Protein AF-A0A2K5CQP4-F1 (afdb_monomer)

InterPro domains:
  IPR035076 Snake toxin/toxin-like [PF00087] (20-54)
  IPR045860 Snake toxin-like superfamily [G3DSA:2.10.60.10] (19-66)
  IPR045860 Snake toxin-like superfamily [SSF57302] (18-58)
  IPR051110 Ly-6/neurotoxin-like and GPI-anchored [PTHR16983] (1-57)

Sequence (67 aa):
MKTLLVLLAVLLGVERAGSLMCFTCLNQKSNLYCLKPTICSDQDNYCLTVTASAGIGGFAGGKESSP

Foldseek 3Di:
DVVVVVVVCVVVVPPPDAFDWDFDDPPDPDVVNSPDIDGDDSPDDDDDDFDFDDDDPDTRDGPPPDD

Radius of gyration: 20.27 Å; Cα contacts (8 Å, |Δi|>4): 53; chains: 1; bounding box: 38×24×60 Å

Secondary structure (DSSP, 8-state):
-HHHHHHHHHHH-----PPPEEE--SS-SSGGGGG-EEEPPTT--S---------TTS---------

Structure (mmCIF, N/CA/C/O backbone):
data_AF-A0A2K5CQP4-F1
#
_entry.id   AF-A0A2K5CQP4-F1
#
loop_
_atom_site.group_PDB
_atom_site.id
_atom_site.type_symbol
_atom_site.label_atom_id
_atom_site.label_alt_id
_atom_site.label_comp_id
_atom_site.label_asym_id
_atom_site.label_entity_id
_atom_site.label_seq_id
_atom_site.pdbx_PDB_ins_code
_atom_site.Cartn_x
_atom_site.Cartn_y
_atom_site.Cartn_z
_atom_site.occupancy
_atom_site.B_iso_or_equiv
_atom_site.auth_seq_id
_atom_site.auth_comp_id
_atom_site.auth_asym_id
_atom_site.auth_atom_id
_atom_site.pdbx_PDB_model_num
ATOM 1 N N . MET A 1 1 ? -26.518 -4.391 38.906 1.00 63.66 1 MET A N 1
ATOM 2 C CA . MET A 1 1 ? -25.096 -3.961 38.894 1.00 63.66 1 MET A CA 1
ATOM 3 C C . MET A 1 1 ? -24.251 -4.713 37.863 1.00 63.66 1 MET A C 1
ATOM 5 O O . MET A 1 1 ? -23.487 -4.069 37.162 1.00 63.66 1 MET A O 1
ATOM 9 N N . LYS A 1 2 ? -24.405 -6.040 37.713 1.00 71.12 2 LYS A N 1
ATOM 10 C CA . LYS A 1 2 ? -23.623 -6.865 36.766 1.00 71.12 2 LYS A CA 1
ATOM 11 C C . LYS A 1 2 ? -23.737 -6.413 35.296 1.00 71.12 2 LYS A C 1
ATOM 13 O O . LYS A 1 2 ? -22.733 -6.309 34.609 1.00 71.12 2 LYS A O 1
ATOM 18 N N . THR A 1 3 ? -24.948 -6.089 34.844 1.00 78.06 3 THR A N 1
ATOM 19 C CA . THR A 1 3 ? -25.234 -5.720 33.445 1.00 78.06 3 THR A CA 1
ATOM 20 C C . THR A 1 3 ? -24.612 -4.385 33.041 1.00 78.06 3 THR A C 1
ATOM 22 O O . THR A 1 3 ? -24.164 -4.229 31.913 1.00 78.06 3 THR A O 1
ATOM 25 N N . LEU A 1 4 ? -24.541 -3.440 33.983 1.00 80.38 4 LEU A N 1
ATOM 26 C CA . LEU A 1 4 ? -23.952 -2.122 33.752 1.00 80.38 4 LEU A CA 1
ATOM 27 C C . LEU A 1 4 ? -22.447 -2.239 33.480 1.00 80.38 4 LEU A C 1
ATOM 29 O O . LEU A 1 4 ? -21.945 -1.640 32.540 1.00 80.38 4 LEU A O 1
ATOM 33 N N . LEU A 1 5 ? -21.751 -3.066 34.267 1.00 78.31 5 LEU A N 1
ATOM 34 C CA . LEU A 1 5 ? -20.315 -3.314 34.118 1.00 78.31 5 LEU A CA 1
ATOM 35 C C . LEU A 1 5 ? -19.982 -4.006 32.792 1.00 78.31 5 LEU A C 1
ATOM 37 O O . LEU A 1 5 ? -18.988 -3.664 32.161 1.00 78.31 5 LEU A O 1
ATOM 41 N N . VAL A 1 6 ? -20.832 -4.934 32.346 1.00 78.12 6 VAL A N 1
ATOM 42 C CA . VAL A 1 6 ? -20.686 -5.590 31.037 1.00 78.12 6 VAL A CA 1
ATOM 43 C C . VAL A 1 6 ? -20.890 -4.586 29.901 1.00 78.12 6 VAL A C 1
ATOM 45 O O . VAL A 1 6 ? -20.106 -4.567 28.960 1.00 78.12 6 VAL A O 1
ATOM 48 N N . LEU A 1 7 ? -21.890 -3.706 30.007 1.00 79.69 7 LEU A N 1
ATOM 49 C CA . LEU A 1 7 ? -22.141 -2.674 29.000 1.00 79.69 7 LEU A CA 1
ATOM 50 C C . LEU A 1 7 ? -20.989 -1.657 28.919 1.00 79.69 7 LEU A C 1
ATOM 52 O O . LEU A 1 7 ? -20.564 -1.294 27.828 1.00 79.69 7 LEU A O 1
ATOM 56 N N . LEU A 1 8 ? -20.437 -1.257 30.069 1.00 76.56 8 LEU A N 1
ATOM 57 C CA . LEU A 1 8 ? -19.241 -0.414 30.165 1.00 76.56 8 LEU A CA 1
ATOM 58 C C . LEU A 1 8 ? -18.013 -1.078 29.531 1.00 76.56 8 LEU A C 1
ATOM 60 O O . LEU A 1 8 ? -17.296 -0.425 28.781 1.00 76.56 8 LEU A O 1
ATOM 64 N N . ALA A 1 9 ? -17.787 -2.368 29.789 1.00 74.25 9 ALA A N 1
ATOM 65 C CA . ALA A 1 9 ? -16.671 -3.110 29.208 1.00 74.25 9 ALA A CA 1
ATOM 66 C C . ALA A 1 9 ? -16.789 -3.257 27.684 1.00 74.25 9 ALA A C 1
ATOM 68 O O . ALA A 1 9 ? -15.782 -3.180 26.995 1.00 74.25 9 ALA A O 1
ATOM 69 N N . VAL A 1 10 ? -18.001 -3.413 27.144 1.00 74.44 10 VAL A N 1
ATOM 70 C CA . VAL A 1 10 ? -18.233 -3.456 25.688 1.00 74.44 10 VAL A CA 1
ATOM 71 C C . VAL A 1 10 ? -18.016 -2.083 25.042 1.00 74.44 10 VAL A C 1
ATOM 73 O O . VAL A 1 10 ? -17.430 -2.005 23.968 1.00 74.44 10 VAL A O 1
ATOM 76 N N . LEU A 1 11 ? -18.434 -0.996 25.700 1.00 71.88 11 LEU A N 1
ATOM 77 C CA . LEU A 1 11 ? -18.214 0.373 25.212 1.00 71.88 11 LEU A CA 1
ATOM 78 C C . LEU A 1 11 ? -16.734 0.789 25.258 1.00 71.88 11 LEU A C 1
ATOM 80 O O . LEU A 1 11 ? -16.280 1.528 24.390 1.00 71.88 11 LEU A O 1
ATOM 84 N N . LEU A 1 12 ? -15.990 0.322 26.264 1.00 69.75 12 LEU A N 1
ATOM 85 C CA . LEU A 1 12 ? -14.553 0.578 26.425 1.00 69.75 12 LEU A CA 1
ATOM 86 C C . LEU A 1 12 ? -13.677 -0.420 25.650 1.00 69.75 12 LEU A C 1
ATOM 88 O O . LEU A 1 12 ? -12.520 -0.127 25.374 1.00 69.75 12 LEU A O 1
ATOM 92 N N . GLY A 1 13 ? -14.224 -1.588 25.310 1.00 63.44 13 GLY A N 1
ATOM 93 C CA . GLY A 1 13 ? -13.538 -2.720 24.686 1.00 63.44 13 GLY A CA 1
ATOM 94 C C . GLY A 1 13 ? -13.473 -2.671 23.162 1.00 63.44 13 GLY A C 1
ATOM 95 O O . GLY A 1 13 ? -13.221 -3.698 22.536 1.00 63.44 13 GLY A O 1
ATOM 96 N N . VAL A 1 14 ? -13.680 -1.503 22.547 1.00 60.66 14 VAL A N 1
ATOM 97 C CA . VAL A 1 14 ? -13.217 -1.269 21.173 1.00 60.66 14 VAL A CA 1
ATOM 98 C C . VAL A 1 14 ? -11.717 -1.005 21.254 1.00 60.66 14 VAL A C 1
ATOM 100 O O . VAL A 1 14 ? -11.242 0.129 21.205 1.00 60.66 14 VAL A O 1
ATOM 103 N N . GLU A 1 15 ? -10.957 -2.079 21.446 1.00 57.88 15 GLU A N 1
ATOM 104 C CA . GLU A 1 15 ? -9.538 -2.069 21.126 1.00 57.88 15 GLU A CA 1
ATOM 105 C C . GLU A 1 15 ? -9.440 -1.743 19.634 1.00 57.88 15 GLU A C 1
ATOM 107 O O . GLU A 1 15 ? -10.131 -2.353 18.808 1.00 57.88 15 GLU A O 1
ATOM 112 N N . ARG A 1 16 ? -8.680 -0.695 19.297 1.00 59.66 16 ARG A N 1
ATOM 113 C CA . ARG A 1 16 ? -8.531 -0.253 17.910 1.00 59.66 16 ARG A CA 1
ATOM 114 C C . ARG A 1 16 ? -8.086 -1.459 17.089 1.00 59.66 16 ARG A C 1
ATOM 116 O O . ARG A 1 16 ? -7.091 -2.097 17.428 1.00 59.66 16 ARG A O 1
ATOM 123 N N . ALA A 1 17 ? -8.858 -1.774 16.048 1.00 62.72 17 ALA A N 1
ATOM 124 C CA . ALA A 1 17 ? -8.478 -2.753 15.043 1.00 62.72 17 ALA A CA 1
ATOM 125 C C . ALA A 1 17 ? -7.017 -2.487 14.655 1.00 62.72 17 ALA A C 1
ATOM 127 O O . ALA A 1 17 ? -6.654 -1.325 14.469 1.00 62.72 17 ALA A O 1
ATOM 128 N N . GLY A 1 18 ? -6.191 -3.540 14.645 1.00 72.75 18 GLY A N 1
ATOM 129 C CA . GLY A 1 18 ? -4.743 -3.428 14.463 1.00 72.75 18 GLY A CA 1
ATOM 130 C C . GLY A 1 18 ? -4.359 -2.508 13.304 1.00 72.75 18 GLY A C 1
ATOM 131 O O . GLY A 1 18 ? -5.143 -2.323 12.372 1.00 72.75 18 GLY A O 1
ATOM 132 N N . SER A 1 19 ? -3.161 -1.926 13.385 1.00 83.25 19 SER A N 1
ATOM 133 C CA . SER A 1 19 ? -2.706 -0.888 12.459 1.00 83.25 19 SER A CA 1
ATOM 134 C C . SER A 1 19 ? -2.982 -1.282 11.003 1.00 83.25 19 SER A C 1
ATOM 136 O O . SER A 1 19 ? -2.702 -2.412 10.584 1.00 83.25 19 SER A O 1
ATOM 138 N N . LEU A 1 20 ? -3.550 -0.347 10.237 1.00 88.25 20 LEU A N 1
ATOM 139 C CA . LEU A 1 20 ? -3.882 -0.545 8.829 1.00 88.25 20 LEU A CA 1
ATOM 140 C C . LEU A 1 20 ? -2.647 -1.045 8.062 1.00 88.25 20 LEU A C 1
ATOM 142 O O . LEU A 1 20 ? -1.528 -0.618 8.333 1.00 88.25 20 LEU A O 1
ATOM 146 N N . MET A 1 21 ? -2.832 -1.934 7.088 1.00 91.69 21 MET A N 1
ATOM 147 C CA . MET A 1 21 ? -1.761 -2.317 6.168 1.00 91.69 21 MET A CA 1
ATOM 148 C C . MET A 1 21 ? -2.069 -1.815 4.761 1.00 91.69 21 MET A C 1
ATOM 150 O O . MET A 1 21 ? -3.150 -2.068 4.231 1.00 91.69 21 MET A O 1
ATOM 154 N N . CYS A 1 22 ? -1.092 -1.160 4.138 1.00 91.44 22 CYS A N 1
ATOM 155 C CA . CYS A 1 22 ? -1.185 -0.640 2.774 1.00 91.44 22 CYS A CA 1
ATOM 156 C C . CYS A 1 22 ? -0.034 -1.155 1.899 1.00 91.44 22 CYS A C 1
ATOM 158 O O . CYS A 1 22 ? 1.009 -1.590 2.391 1.00 91.44 22 CYS A O 1
ATOM 160 N N . PHE A 1 23 ? -0.204 -1.075 0.580 1.00 90.81 23 PHE A N 1
ATOM 161 C CA . PHE A 1 23 ? 0.863 -1.337 -0.387 1.00 90.81 23 PHE A CA 1
ATOM 162 C C . PHE A 1 23 ? 1.621 -0.052 -0.705 1.00 90.81 23 PHE A C 1
ATOM 164 O O . PHE A 1 23 ? 1.016 1.006 -0.869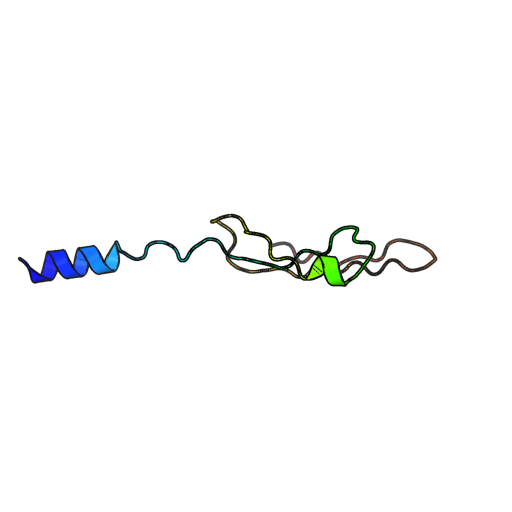 1.00 90.81 23 PHE A O 1
ATOM 171 N N . THR A 1 24 ? 2.946 -0.141 -0.810 1.00 82.69 24 THR A N 1
ATOM 172 C CA . THR A 1 24 ? 3.803 1.005 -1.129 1.00 82.69 24 THR A CA 1
ATOM 173 C C . THR A 1 24 ? 4.664 0.698 -2.345 1.00 82.69 24 THR A C 1
ATOM 175 O O . THR A 1 24 ? 5.194 -0.398 -2.503 1.00 82.69 24 THR A O 1
ATOM 178 N N . CYS A 1 25 ? 4.796 1.678 -3.237 1.00 85.31 25 CYS A N 1
ATOM 179 C CA . CYS A 1 25 ? 5.509 1.533 -4.504 1.00 85.31 25 CYS A CA 1
ATOM 180 C C . CYS A 1 25 ? 6.416 2.745 -4.723 1.00 85.31 25 CYS A C 1
ATOM 182 O O . CYS A 1 25 ? 6.170 3.585 -5.583 1.00 85.31 25 CYS A O 1
ATOM 184 N N . LEU A 1 26 ? 7.445 2.876 -3.883 1.00 81.19 26 LEU A N 1
ATOM 185 C CA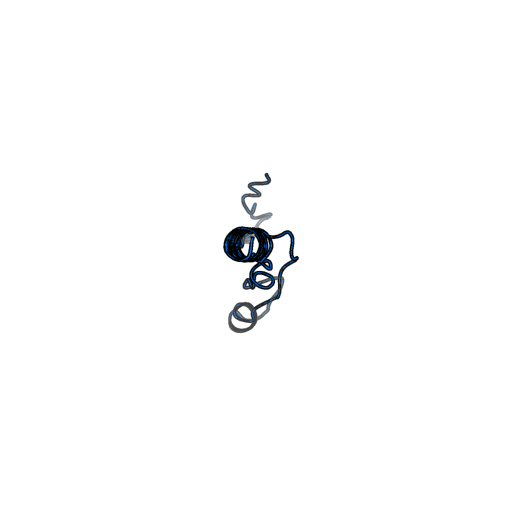 . LEU A 1 26 ? 8.389 3.993 -3.937 1.00 81.19 26 LEU A CA 1
ATOM 186 C C . LEU A 1 26 ? 9.712 3.535 -4.548 1.00 81.19 26 LEU A C 1
ATOM 188 O O . LEU A 1 26 ? 10.363 2.645 -4.005 1.00 81.19 26 LEU A O 1
ATOM 192 N N . ASN A 1 27 ? 10.104 4.156 -5.666 1.00 79.25 27 ASN A N 1
ATOM 193 C CA . ASN A 1 27 ? 11.392 3.943 -6.341 1.00 79.25 27 ASN A CA 1
ATOM 194 C C . ASN A 1 27 ? 11.747 2.455 -6.578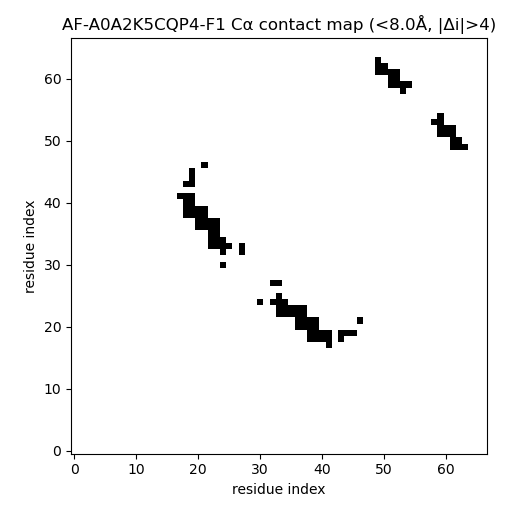 1.00 79.25 27 ASN A C 1
ATOM 196 O O . ASN A 1 27 ? 12.902 2.045 -6.457 1.00 79.25 27 ASN A O 1
ATOM 200 N N . GLN A 1 28 ? 10.745 1.626 -6.882 1.00 83.81 28 GLN A N 1
ATOM 201 C CA . GLN A 1 28 ? 10.944 0.196 -7.103 1.00 83.81 28 GLN A CA 1
ATOM 202 C C . GLN A 1 28 ? 11.269 -0.095 -8.567 1.00 83.81 28 GLN A C 1
ATOM 204 O O . GLN A 1 28 ? 10.614 0.399 -9.479 1.00 83.81 28 GLN A O 1
ATOM 209 N N . LYS A 1 29 ? 12.265 -0.957 -8.795 1.00 84.75 29 LYS A N 1
ATOM 210 C CA . LYS A 1 29 ? 12.683 -1.369 -10.146 1.00 84.75 29 LYS A CA 1
ATOM 211 C C . LYS A 1 29 ? 11.720 -2.375 -10.792 1.00 84.75 29 LYS A C 1
ATOM 213 O O . LYS A 1 29 ? 11.702 -2.515 -12.010 1.00 84.75 29 LYS A O 1
ATOM 218 N N . SER A 1 30 ? 10.953 -3.104 -9.983 1.00 85.88 30 SER A N 1
ATOM 219 C CA . SER A 1 30 ? 9.975 -4.096 -10.436 1.00 85.88 30 SER A CA 1
ATOM 220 C C . SER A 1 30 ? 8.661 -3.922 -9.689 1.00 85.88 30 SER A C 1
ATOM 222 O O . SER A 1 30 ? 8.654 -3.749 -8.469 1.00 85.88 30 SER A O 1
ATOM 224 N N . ASN A 1 31 ? 7.553 -4.046 -10.419 1.00 83.00 31 ASN A N 1
ATOM 225 C CA . ASN A 1 31 ? 6.197 -3.914 -9.885 1.00 83.00 31 ASN A CA 1
ATOM 226 C C . ASN A 1 31 ? 5.877 -4.957 -8.806 1.00 83.00 31 ASN A C 1
ATOM 228 O O . ASN A 1 31 ? 5.053 -4.702 -7.933 1.00 83.00 31 ASN A O 1
ATOM 232 N N . LEU A 1 32 ? 6.547 -6.114 -8.822 1.00 90.50 32 LEU A N 1
ATOM 233 C CA . LEU A 1 32 ? 6.330 -7.161 -7.823 1.00 90.50 32 LEU A CA 1
ATOM 234 C C . LEU A 1 32 ? 6.659 -6.671 -6.403 1.00 90.50 32 LEU A C 1
ATOM 236 O O . LEU A 1 32 ? 5.969 -7.025 -5.451 1.00 90.50 32 LEU A O 1
A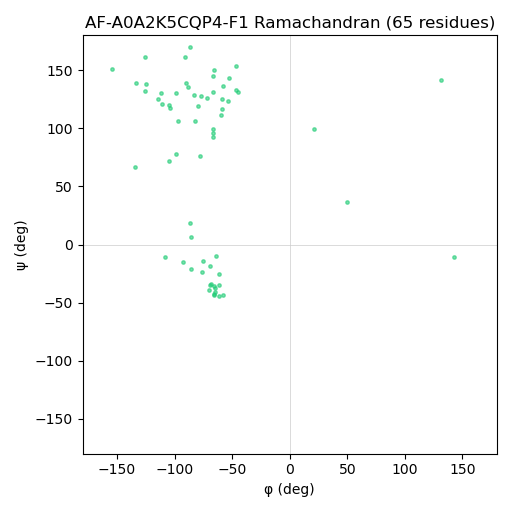TOM 240 N N . TYR A 1 33 ? 7.675 -5.812 -6.259 1.00 85.38 33 TYR A N 1
ATOM 241 C CA . TYR A 1 33 ? 8.060 -5.258 -4.959 1.00 85.38 33 TYR A CA 1
ATOM 242 C C . TYR A 1 33 ? 7.025 -4.283 -4.393 1.00 85.38 33 TYR A C 1
ATOM 244 O O . TYR A 1 33 ? 7.004 -4.060 -3.186 1.00 85.38 33 TYR A O 1
ATOM 252 N N . CYS A 1 34 ? 6.132 -3.758 -5.233 1.00 87.75 34 CYS A N 1
ATOM 253 C CA . CYS A 1 34 ? 5.049 -2.881 -4.804 1.00 87.75 34 CYS A CA 1
ATOM 254 C C . CYS A 1 34 ? 3.901 -3.631 -4.117 1.00 87.75 34 CYS A C 1
ATOM 256 O O . CYS A 1 34 ? 3.076 -3.018 -3.452 1.00 87.75 34 CYS A O 1
ATOM 258 N N . LEU A 1 35 ? 3.861 -4.962 -4.238 1.00 87.19 35 LEU A N 1
ATOM 259 C CA . LEU A 1 35 ? 2.856 -5.820 -3.604 1.00 87.19 35 LEU A CA 1
ATOM 260 C C . LEU A 1 35 ? 3.234 -6.215 -2.170 1.00 87.19 35 LEU A C 1
ATOM 262 O O . LEU A 1 35 ? 2.560 -7.039 -1.556 1.00 87.19 35 LEU A O 1
ATOM 266 N N . LYS A 1 36 ? 4.322 -5.662 -1.622 1.00 87.19 36 LYS A N 1
ATOM 267 C CA . LYS A 1 36 ? 4.713 -5.916 -0.237 1.00 87.19 36 LYS A CA 1
ATOM 268 C C . LYS A 1 36 ? 3.858 -5.054 0.704 1.00 87.19 36 LYS A C 1
ATOM 270 O O . LYS A 1 36 ? 3.927 -3.826 0.617 1.00 87.19 36 LYS A O 1
ATOM 275 N N . PRO A 1 37 ? 3.082 -5.660 1.620 1.00 87.75 37 PRO A N 1
ATOM 276 C CA . PRO A 1 37 ? 2.319 -4.898 2.594 1.00 87.75 37 PRO A CA 1
ATOM 277 C C . PRO A 1 37 ? 3.260 -4.172 3.561 1.00 87.75 37 PRO A C 1
ATOM 279 O O . PRO A 1 37 ? 4.336 -4.666 3.921 1.00 87.75 37 PRO A O 1
ATOM 282 N N . THR A 1 38 ? 2.842 -2.982 3.970 1.00 88.88 38 THR A N 1
ATOM 283 C CA . THR A 1 38 ? 3.515 -2.117 4.938 1.00 88.88 38 THR A CA 1
ATOM 284 C C . THR A 1 38 ? 2.516 -1.766 6.031 1.00 88.88 38 THR A C 1
ATOM 286 O O . THR A 1 38 ? 1.385 -1.398 5.726 1.00 88.88 38 THR A O 1
ATOM 289 N N . ILE A 1 39 ? 2.931 -1.903 7.289 1.00 90.75 39 ILE A N 1
ATOM 290 C CA . ILE A 1 39 ? 2.140 -1.490 8.451 1.00 90.75 39 ILE A CA 1
ATOM 291 C C . ILE A 1 39 ? 2.134 0.041 8.495 1.00 90.75 39 ILE A C 1
ATOM 293 O O . ILE A 1 39 ? 3.198 0.661 8.444 1.00 90.75 39 ILE A O 1
ATOM 297 N N . CYS A 1 40 ? 0.948 0.631 8.549 1.00 88.12 40 CYS A N 1
ATOM 298 C CA . CYS A 1 40 ? 0.732 2.068 8.664 1.00 88.12 40 CYS A CA 1
ATOM 299 C C . CYS A 1 40 ? 0.752 2.514 10.128 1.00 88.12 40 CYS A C 1
ATOM 301 O O . CYS A 1 40 ? 0.764 1.694 11.045 1.00 88.12 40 CYS A O 1
ATOM 303 N N . SER A 1 41 ? 0.764 3.827 10.350 1.00 88.50 41 SER A N 1
ATOM 304 C CA . SER A 1 41 ? 0.649 4.385 11.694 1.00 88.50 41 SER A CA 1
ATOM 305 C C . SER A 1 41 ? -0.727 4.068 12.279 1.00 88.50 41 SER A C 1
ATOM 307 O O . SER A 1 41 ? -1.719 4.031 11.556 1.00 88.50 41 SER A O 1
ATOM 309 N N . ASP A 1 42 ? -0.830 3.939 13.602 1.00 87.62 42 ASP A N 1
ATOM 310 C CA . ASP A 1 42 ? -2.118 3.733 14.290 1.00 87.62 42 ASP A CA 1
ATOM 311 C C . ASP A 1 42 ? -3.093 4.918 14.142 1.00 87.62 42 ASP A C 1
ATOM 313 O O . ASP A 1 42 ? -4.251 4.838 14.556 1.00 87.62 42 ASP A O 1
ATOM 317 N N . GLN A 1 43 ? -2.615 6.042 13.601 1.00 87.00 43 GLN A N 1
ATOM 318 C CA . GLN A 1 43 ? -3.417 7.226 13.287 1.00 87.00 43 GLN A CA 1
ATOM 319 C C . GLN A 1 43 ? -3.949 7.228 11.844 1.00 87.00 43 GLN A C 1
ATOM 321 O O . GLN A 1 43 ? -4.866 7.993 11.541 1.00 87.00 43 GLN A O 1
ATOM 326 N N . ASP A 1 44 ? -3.406 6.384 10.963 1.00 86.31 44 ASP A N 1
ATOM 327 C CA . ASP A 1 44 ? -3.855 6.276 9.578 1.00 86.31 44 ASP A CA 1
ATOM 328 C C . ASP A 1 44 ? -5.162 5.477 9.510 1.00 86.31 44 ASP A C 1
ATOM 330 O O . ASP A 1 44 ? -5.254 4.357 10.009 1.00 86.31 44 ASP A O 1
ATOM 334 N N . ASN A 1 45 ? -6.182 6.041 8.859 1.00 86.75 45 ASN A N 1
ATOM 335 C CA . ASN A 1 45 ? -7.488 5.388 8.701 1.00 86.75 45 ASN A CA 1
ATOM 336 C C . ASN A 1 45 ? -7.769 4.895 7.277 1.00 86.75 45 ASN A C 1
ATOM 338 O O . ASN A 1 45 ? -8.750 4.189 7.054 1.00 86.75 45 ASN A O 1
ATOM 342 N N . TYR A 1 46 ? -6.947 5.271 6.297 1.00 86.00 46 TYR A N 1
ATOM 343 C CA . TYR A 1 46 ? -7.142 4.885 4.903 1.00 86.00 46 TYR A CA 1
ATOM 344 C C . TYR A 1 46 ? -5.821 4.88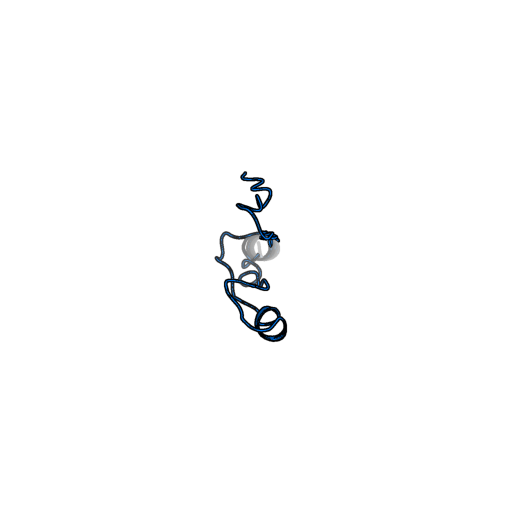9 4.129 1.00 86.00 46 TYR A C 1
ATOM 346 O O . TYR A 1 46 ? -4.912 5.662 4.420 1.00 86.00 46 TYR A O 1
ATOM 354 N N . CYS A 1 47 ? -5.729 4.033 3.109 1.00 89.69 47 CYS A N 1
ATOM 355 C CA . CYS A 1 47 ? -4.604 4.030 2.179 1.00 89.69 47 CYS A CA 1
ATOM 356 C C . CYS A 1 47 ? -4.830 5.079 1.087 1.00 89.69 47 CYS A C 1
ATOM 358 O O . CYS A 1 47 ? -5.859 5.057 0.408 1.00 89.69 47 CYS A O 1
ATOM 360 N N . LEU A 1 48 ? -3.845 5.945 0.856 1.00 86.19 48 LEU A N 1
ATOM 361 C CA . LEU A 1 48 ? -3.830 6.845 -0.294 1.00 86.19 48 LEU A CA 1
ATOM 362 C C . LEU A 1 48 ? -2.946 6.278 -1.400 1.00 86.19 48 LEU A C 1
ATOM 364 O O . LEU A 1 48 ? -1.800 5.898 -1.170 1.00 86.19 48 LEU A O 1
ATOM 368 N N . THR A 1 49 ? -3.479 6.246 -2.620 1.00 83.00 49 THR A N 1
ATOM 369 C CA . THR A 1 49 ? -2.701 5.882 -3.806 1.00 83.00 49 THR A CA 1
ATOM 370 C C . THR A 1 49 ? -2.232 7.156 -4.490 1.00 83.00 49 THR A C 1
ATOM 372 O O . THR A 1 49 ? -3.021 7.848 -5.129 1.00 83.00 49 THR A O 1
ATOM 375 N N . VAL A 1 50 ? -0.941 7.460 -4.360 1.00 80.06 50 VAL A N 1
ATOM 376 C CA . VAL A 1 50 ? -0.304 8.580 -5.059 1.00 80.06 50 VAL A CA 1
ATOM 377 C C . VAL A 1 50 ? 0.527 8.022 -6.207 1.00 80.06 50 VAL A C 1
ATOM 379 O O . VAL A 1 50 ? 1.475 7.270 -5.994 1.00 80.06 50 VAL A O 1
ATOM 382 N N . THR A 1 51 ? 0.174 8.388 -7.436 1.00 72.75 51 THR A N 1
ATOM 383 C CA . THR A 1 51 ? 0.909 7.993 -8.642 1.00 72.75 51 THR A CA 1
ATOM 384 C C . THR A 1 51 ? 1.526 9.220 -9.295 1.00 72.75 51 THR A C 1
ATOM 386 O O . THR A 1 51 ? 0.809 10.161 -9.634 1.00 72.75 51 THR A O 1
ATOM 389 N N . ALA A 1 52 ? 2.837 9.193 -9.520 1.00 70.25 52 ALA A N 1
ATOM 390 C CA . ALA A 1 52 ? 3.538 10.169 -10.347 1.00 70.25 52 ALA A CA 1
ATOM 391 C C . ALA A 1 52 ? 4.025 9.469 -11.622 1.00 70.25 52 ALA A C 1
ATOM 393 O O . ALA A 1 52 ? 4.766 8.491 -11.558 1.00 70.25 52 ALA A O 1
ATOM 394 N N . SER A 1 53 ? 3.590 9.940 -12.789 1.00 68.56 53 SER A N 1
ATOM 395 C CA . SER A 1 53 ? 3.877 9.308 -14.084 1.00 68.56 53 SER A CA 1
ATOM 396 C C . SER A 1 53 ? 4.934 10.078 -14.880 1.00 68.56 53 SER A C 1
ATOM 398 O O . SER A 1 53 ? 4.582 10.761 -15.837 1.00 68.56 53 SER A O 1
ATOM 400 N N . ALA A 1 54 ? 6.209 10.051 -14.480 1.00 59.97 54 ALA A N 1
ATOM 401 C CA . ALA A 1 54 ? 7.247 10.868 -15.124 1.00 59.97 54 ALA A CA 1
ATOM 402 C C . ALA A 1 54 ? 7.383 10.559 -16.632 1.00 59.97 54 ALA A C 1
ATOM 404 O O . ALA A 1 54 ? 7.738 9.446 -17.016 1.00 59.97 54 ALA A O 1
ATOM 405 N N 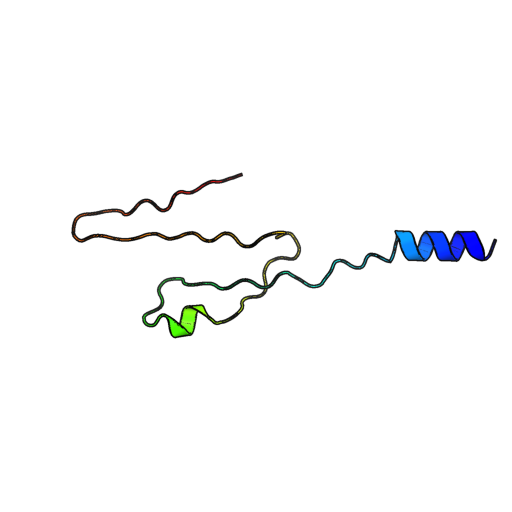. GLY A 1 55 ? 7.095 11.551 -17.482 1.00 58.25 55 GLY A N 1
ATOM 406 C CA . GLY A 1 55 ? 7.313 11.492 -18.928 1.00 58.25 55 GLY A CA 1
ATOM 407 C C . GLY A 1 55 ? 8.691 12.025 -19.330 1.00 58.25 55 GLY A C 1
ATOM 408 O O . GLY A 1 55 ? 9.337 12.761 -18.579 1.00 58.25 55 GLY A O 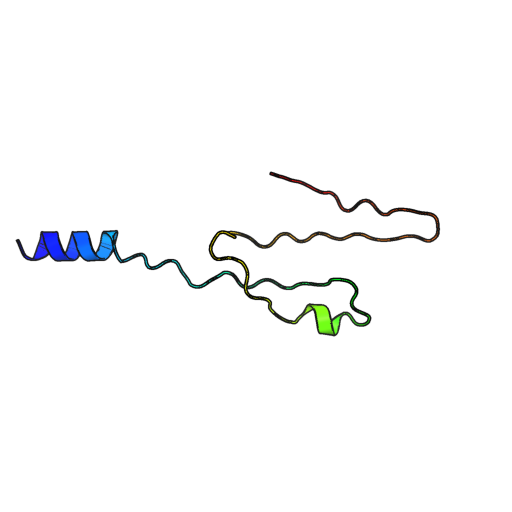1
ATOM 409 N N . ILE A 1 56 ? 9.135 11.677 -20.541 1.00 51.75 56 ILE A N 1
ATOM 410 C CA . ILE A 1 56 ? 10.350 12.226 -21.162 1.00 51.75 56 ILE A CA 1
ATOM 411 C C . ILE A 1 56 ? 10.103 13.722 -21.433 1.00 51.75 56 ILE A C 1
ATOM 413 O O . ILE A 1 56 ? 9.446 14.068 -22.409 1.00 51.75 56 ILE A O 1
ATOM 417 N N . GLY A 1 57 ? 10.548 14.606 -20.530 1.00 62.38 57 GLY A N 1
ATOM 418 C CA . GLY A 1 57 ? 10.397 16.063 -20.685 1.00 62.38 57 GLY A CA 1
ATOM 419 C C . GLY A 1 57 ? 10.098 16.886 -19.424 1.00 62.38 57 GLY A C 1
ATOM 420 O O . GLY A 1 57 ? 10.211 18.104 -19.488 1.00 62.38 57 GLY A O 1
ATOM 421 N N . GLY A 1 58 ? 9.778 16.277 -18.277 1.00 55.88 58 GLY A N 1
ATOM 422 C CA . GLY A 1 58 ? 9.640 17.007 -17.005 1.00 55.88 58 GLY A CA 1
ATOM 423 C C . GLY A 1 58 ? 8.368 16.692 -16.218 1.00 55.88 58 GLY A C 1
ATOM 424 O O . GLY A 1 58 ? 7.308 16.468 -16.793 1.00 55.88 58 GLY A O 1
ATOM 425 N N . PHE A 1 59 ? 8.550 16.634 -14.892 1.00 54.75 59 PHE A N 1
ATOM 426 C CA . PHE A 1 59 ? 7.574 16.593 -13.791 1.00 54.75 59 PHE A CA 1
ATOM 427 C C . PHE A 1 59 ? 6.160 16.119 -14.142 1.00 54.75 59 PHE A C 1
ATOM 429 O O . PHE A 1 59 ? 5.277 16.874 -14.542 1.00 54.75 59 PHE A O 1
ATOM 436 N N . ALA A 1 60 ? 5.908 14.854 -13.839 1.00 52.41 60 ALA A N 1
ATOM 437 C CA . ALA A 1 60 ? 4.550 14.381 -13.701 1.00 52.41 60 ALA A CA 1
ATOM 438 C C . ALA A 1 60 ? 4.029 14.704 -12.311 1.00 52.41 60 ALA A C 1
ATOM 440 O O . ALA A 1 60 ? 4.423 14.078 -11.327 1.00 52.41 60 ALA A O 1
ATOM 441 N N . GLY A 1 61 ? 3.151 15.700 -12.249 1.00 49.00 61 GLY A N 1
ATOM 442 C CA . GLY A 1 61 ? 2.389 16.000 -11.050 1.00 49.00 61 GLY A CA 1
ATOM 443 C C . GLY A 1 61 ? 1.546 14.792 -10.652 1.00 49.00 61 GLY A C 1
ATOM 444 O O . GLY A 1 61 ? 0.582 14.448 -11.336 1.00 49.00 61 GLY A O 1
ATOM 445 N N . GLY A 1 62 ? 1.899 14.160 -9.534 1.00 49.12 62 GLY A N 1
ATOM 446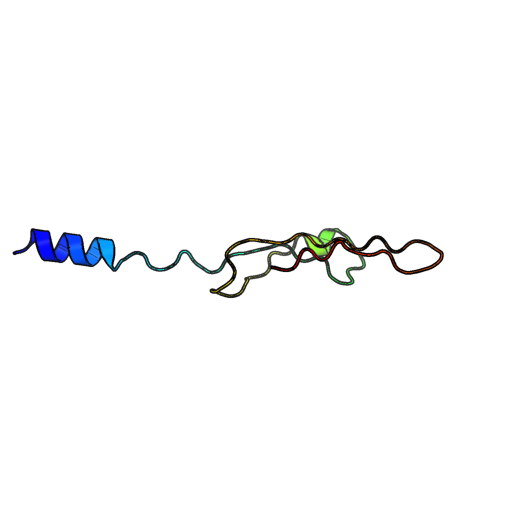 C CA . GLY A 1 62 ? 0.922 13.406 -8.761 1.00 49.12 62 GLY A CA 1
ATOM 447 C C . GLY A 1 62 ? -0.075 14.406 -8.184 1.00 49.12 62 GLY A C 1
ATOM 448 O O . GLY A 1 62 ? 0.328 15.442 -7.659 1.00 49.12 62 GLY A O 1
ATOM 449 N N . LYS A 1 63 ? -1.378 14.151 -8.335 1.00 44.75 63 LYS A N 1
ATOM 450 C CA . LYS A 1 63 ? -2.415 14.961 -7.686 1.00 44.75 63 LYS A CA 1
ATOM 451 C C . LYS A 1 63 ? -2.301 14.751 -6.176 1.00 44.75 63 LYS A C 1
ATOM 453 O O . LYS A 1 63 ? -2.873 13.811 -5.637 1.00 44.75 63 LYS A O 1
ATOM 458 N N . GLU A 1 64 ? -1.548 15.619 -5.513 1.00 47.09 64 GLU A N 1
ATOM 459 C CA . GLU A 1 64 ? -1.584 15.773 -4.065 1.00 47.09 64 GLU A CA 1
ATOM 460 C C . GLU A 1 64 ? -2.957 16.340 -3.704 1.00 47.09 64 GLU A C 1
ATOM 462 O O . GLU A 1 64 ? -3.244 17.515 -3.913 1.00 47.09 64 GLU A O 1
ATOM 467 N N . SER A 1 65 ? -3.859 15.468 -3.264 1.00 43.34 65 SER A N 1
ATOM 468 C CA . SER A 1 65 ? -5.095 15.888 -2.606 1.00 43.34 65 SER A CA 1
ATOM 469 C C . SER A 1 65 ? -4.842 15.741 -1.111 1.00 43.34 65 SER A C 1
ATOM 471 O O . SER A 1 65 ? -5.189 14.726 -0.514 1.00 43.34 65 SER A O 1
ATOM 473 N N . SER A 1 66 ? -4.115 16.714 -0.560 1.00 33.38 66 SER A N 1
ATOM 474 C CA . SER A 1 66 ? -3.938 16.895 0.883 1.00 33.38 66 SER A CA 1
ATOM 475 C C . SER A 1 66 ? -5.314 17.063 1.543 1.00 33.38 66 SER A C 1
ATOM 477 O O . SER A 1 66 ? -6.128 17.815 0.999 1.00 33.38 66 SER A O 1
ATOM 479 N N . PRO A 1 67 ? -5.610 16.427 2.688 1.00 41.69 67 PRO A N 1
ATOM 480 C CA . PRO A 1 67 ? -6.412 17.082 3.713 1.00 41.69 67 PRO A CA 1
ATOM 481 C C . PRO A 1 67 ? -5.619 18.211 4.389 1.00 41.69 67 PRO A C 1
ATOM 483 O O . PRO A 1 67 ? -4.365 18.153 4.378 1.00 41.69 67 PRO A O 1
#

Solvent-accessible surface area (backbone atoms only — not comparable to full-atom values): 4578 Å² total; per-residue (Å²): 116,72,67,58,55,52,52,50,48,60,72,68,57,67,68,75,75,73,56,44,71,37,69,51,74,75,95,63,96,48,76,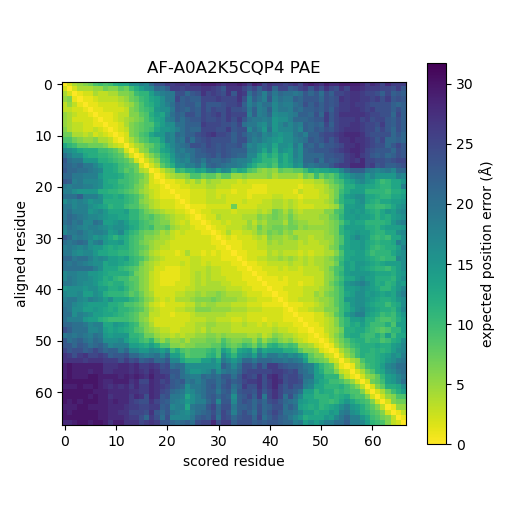74,63,28,70,45,76,40,80,47,54,84,84,52,89,71,83,81,90,81,64,61,68,73,52,99,87,61,84,36,76,42,83,79,78,75,130

Organism: Aotus nancymaae (NCBI:txid37293)

Mean predicted aligned error: 13.02 Å

pLDDT: mean 73.95, std 15.05, range [33.38, 91.69]